Protein AF-A0AA37T4B4-F1 (afdb_monomer)

Structure (mmCIF, N/CA/C/O backbone):
data_AF-A0AA37T4B4-F1
#
_entry.id   AF-A0AA37T4B4-F1
#
loop_
_atom_site.group_PDB
_atom_site.id
_atom_site.type_symbol
_atom_site.label_atom_id
_atom_site.label_alt_id
_atom_site.label_comp_id
_atom_site.label_asym_id
_atom_site.label_entity_id
_atom_site.label_seq_id
_atom_site.pdbx_PDB_ins_code
_atom_site.Cartn_x
_atom_site.Cartn_y
_atom_site.Cartn_z
_atom_site.occupancy
_atom_site.B_iso_or_equiv
_atom_site.auth_seq_id
_atom_site.auth_comp_id
_atom_site.auth_asym_id
_atom_site.auth_atom_id
_atom_site.pdbx_PDB_model_num
ATOM 1 N N . MET A 1 1 ? -28.815 -10.057 -17.968 1.00 40.34 1 MET A N 1
ATOM 2 C CA . MET A 1 1 ? -27.868 -9.940 -16.840 1.00 40.34 1 MET A CA 1
ATOM 3 C C . MET A 1 1 ? -26.547 -10.523 -17.299 1.00 40.34 1 MET A C 1
ATOM 5 O O . MET A 1 1 ? -26.371 -11.728 -17.206 1.00 40.3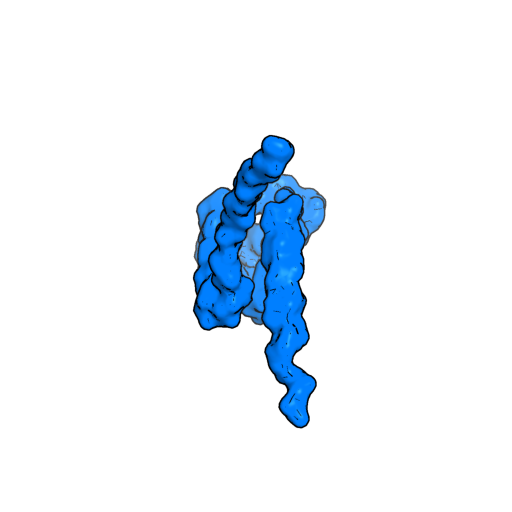4 1 MET A O 1
ATOM 9 N N . ILE A 1 2 ? -25.684 -9.701 -17.893 1.00 45.06 2 ILE A N 1
ATOM 10 C CA . ILE A 1 2 ? -24.324 -10.089 -18.288 1.00 45.06 2 ILE A CA 1
ATOM 11 C C . ILE A 1 2 ? -23.443 -8.906 -17.896 1.00 45.06 2 ILE A C 1
ATOM 13 O O . ILE A 1 2 ? -23.276 -7.979 -18.672 1.00 45.06 2 ILE A O 1
ATOM 17 N N . GLU A 1 3 ? -22.993 -8.897 -16.648 1.00 42.97 3 GLU A N 1
ATOM 18 C CA . GLU A 1 3 ? -22.034 -7.925 -16.109 1.00 42.97 3 GLU A CA 1
ATOM 19 C C . GLU A 1 3 ? -21.203 -8.677 -15.065 1.00 42.97 3 GLU A C 1
ATOM 21 O O . GLU A 1 3 ? -21.468 -8.584 -13.871 1.00 42.97 3 GLU A O 1
ATOM 26 N N . LYS A 1 4 ? -20.314 -9.571 -15.515 1.00 49.03 4 LYS A N 1
ATOM 27 C CA . LYS A 1 4 ? -19.333 -10.241 -14.637 1.00 49.03 4 LYS A CA 1
ATOM 28 C C . LYS A 1 4 ? -17.974 -10.511 -15.288 1.00 49.03 4 LYS A C 1
ATOM 30 O O . LYS A 1 4 ? -17.048 -10.836 -14.567 1.00 49.03 4 LYS A O 1
ATOM 35 N N . GLU A 1 5 ? -17.833 -10.368 -16.607 1.00 47.84 5 GLU A N 1
ATOM 36 C CA . GLU A 1 5 ? -16.558 -10.643 -17.293 1.00 47.84 5 GLU A CA 1
ATOM 37 C C . GLU A 1 5 ? -15.617 -9.426 -17.369 1.00 47.84 5 GLU A C 1
ATOM 39 O O . GLU A 1 5 ? -14.427 -9.611 -17.584 1.00 47.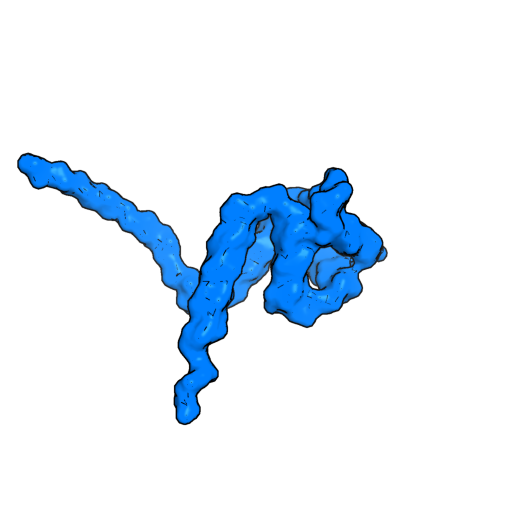84 5 GLU A O 1
ATOM 44 N N . ASN A 1 6 ? -16.102 -8.198 -17.139 1.00 52.25 6 ASN A N 1
ATOM 45 C CA . ASN A 1 6 ? -15.262 -6.993 -17.239 1.00 52.25 6 ASN A CA 1
ATOM 46 C C . ASN A 1 6 ? -14.314 -6.786 -16.046 1.00 52.25 6 ASN A C 1
ATOM 48 O O . ASN A 1 6 ? -13.245 -6.211 -16.227 1.00 52.25 6 ASN A O 1
ATOM 52 N N . ASP A 1 7 ? -14.680 -7.246 -14.849 1.00 54.38 7 ASP A N 1
ATOM 53 C CA . ASP A 1 7 ? -13.911 -6.941 -13.635 1.00 54.38 7 ASP A CA 1
ATOM 54 C C . ASP A 1 7 ? -12.591 -7.740 -13.574 1.00 54.38 7 ASP A C 1
ATOM 56 O O . ASP A 1 7 ? -11.570 -7.238 -13.116 1.00 54.38 7 ASP A O 1
ATOM 60 N N . GLU A 1 8 ? -12.571 -8.975 -14.089 1.00 52.66 8 GLU A N 1
ATOM 61 C CA . GLU A 1 8 ? -11.386 -9.849 -14.022 1.00 52.66 8 GLU A CA 1
ATOM 62 C C . GLU A 1 8 ? -10.277 -9.441 -15.012 1.00 52.66 8 GLU A C 1
ATOM 64 O O . GLU A 1 8 ? -9.087 -9.627 -14.736 1.00 52.66 8 GLU A O 1
ATOM 69 N N . GLU A 1 9 ? -10.645 -8.880 -16.168 1.00 54.84 9 GLU A N 1
ATOM 70 C CA . GLU A 1 9 ? -9.690 -8.460 -17.202 1.00 54.84 9 GLU A CA 1
ATOM 71 C C . GLU A 1 9 ? -9.041 -7.105 -16.861 1.00 54.84 9 GLU A C 1
ATOM 73 O O . GLU A 1 9 ? -7.842 -6.918 -17.096 1.00 54.84 9 GLU A O 1
ATOM 78 N N . GLU A 1 10 ? -9.785 -6.201 -16.208 1.00 59.41 10 GLU A N 1
ATOM 79 C CA . GLU A 1 10 ? -9.240 -4.965 -15.626 1.00 59.41 10 GLU A CA 1
ATOM 80 C C . GLU A 1 10 ? -8.255 -5.260 -14.487 1.00 59.41 10 GLU A C 1
ATOM 82 O O . GLU A 1 10 ? -7.168 -4.673 -14.438 1.00 59.41 10 GLU A O 1
ATOM 87 N N . ASP A 1 11 ? -8.589 -6.221 -13.622 1.00 62.59 11 ASP A N 1
ATOM 88 C CA . ASP A 1 11 ? -7.721 -6.666 -12.536 1.00 62.59 11 ASP A CA 1
ATOM 89 C C . ASP A 1 11 ? -6.395 -7.221 -13.079 1.00 62.59 11 ASP A C 1
ATOM 91 O O . ASP A 1 11 ? -5.323 -6.853 -12.599 1.00 62.59 11 ASP A O 1
ATOM 95 N N . PHE A 1 12 ? -6.421 -8.049 -14.128 1.00 60.53 12 PHE A N 1
ATOM 96 C CA . PHE A 1 12 ? -5.201 -8.635 -14.691 1.00 60.53 12 PHE A CA 1
ATOM 97 C C . PHE A 1 12 ? -4.254 -7.599 -15.325 1.00 60.53 12 PHE A C 1
ATOM 99 O O . PHE A 1 12 ? -3.048 -7.612 -15.045 1.00 60.53 12 PHE A O 1
ATOM 106 N N . GLU A 1 13 ? -4.762 -6.681 -16.156 1.00 65.94 13 GLU A N 1
ATOM 107 C CA . GLU A 1 13 ? -3.927 -5.630 -16.764 1.00 65.94 13 GLU A CA 1
ATOM 108 C C . GLU A 1 13 ? -3.405 -4.636 -15.713 1.00 65.94 13 GLU A C 1
ATOM 110 O O . GLU A 1 13 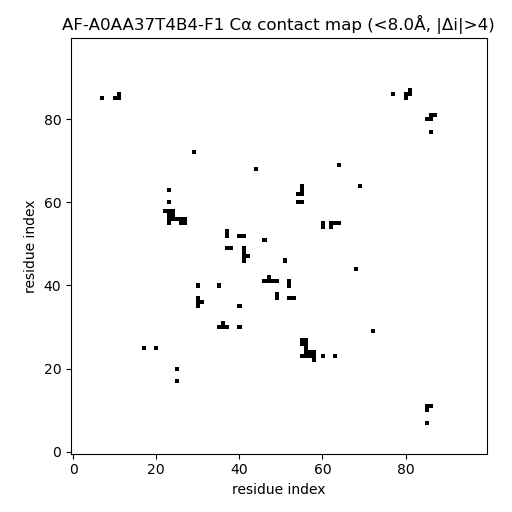? -2.267 -4.163 -15.810 1.00 65.94 13 GLU A O 1
ATOM 115 N N . PHE A 1 14 ? -4.167 -4.388 -14.645 1.00 66.00 14 PHE A N 1
ATOM 116 C CA . PHE A 1 14 ? -3.708 -3.604 -13.503 1.00 66.00 14 PHE A CA 1
ATOM 117 C C . PHE A 1 14 ? -2.518 -4.258 -12.778 1.00 66.00 14 PHE A C 1
ATOM 119 O O . PHE A 1 14 ? -1.515 -3.589 -12.501 1.00 66.00 14 PHE A O 1
ATOM 126 N N . LEU A 1 15 ? -2.582 -5.569 -12.515 1.00 63.44 15 LEU A N 1
ATOM 127 C CA . LEU A 1 15 ? -1.489 -6.317 -11.877 1.00 63.44 15 LEU A CA 1
ATOM 128 C C . LEU A 1 15 ? -0.220 -6.350 -12.725 1.00 63.44 15 LEU A C 1
ATOM 130 O O . LEU A 1 15 ? 0.889 -6.235 -12.199 1.00 63.44 15 LEU A O 1
ATOM 134 N N . LYS A 1 16 ? -0.380 -6.467 -14.041 1.00 63.28 16 LYS A N 1
ATOM 135 C CA . LYS A 1 16 ? 0.719 -6.421 -15.003 1.00 63.28 16 LYS A CA 1
ATOM 136 C C . LYS A 1 16 ? 1.400 -5.050 -15.020 1.00 63.28 16 LYS A C 1
ATOM 138 O O . LYS A 1 16 ? 2.621 -4.990 -14.913 1.00 63.28 16 LYS A O 1
ATOM 143 N N . HIS A 1 17 ? 0.633 -3.958 -15.033 1.00 63.44 17 HIS A N 1
ATOM 144 C CA . HIS A 1 17 ? 1.192 -2.605 -14.940 1.00 63.44 17 HIS A CA 1
ATOM 145 C C . HIS A 1 17 ? 1.917 -2.337 -13.616 1.00 63.44 17 HIS A C 1
ATOM 147 O O . HIS A 1 17 ? 2.941 -1.657 -13.598 1.00 63.44 17 HIS A O 1
ATOM 153 N N . ILE A 1 18 ? 1.423 -2.891 -12.507 1.00 62.34 18 ILE A N 1
ATOM 154 C CA . ILE A 1 18 ? 2.101 -2.833 -11.206 1.00 62.34 18 ILE A CA 1
ATOM 155 C C . ILE A 1 18 ? 3.443 -3.581 -11.224 1.00 62.34 18 ILE A C 1
ATOM 157 O O . ILE A 1 18 ? 4.399 -3.122 -10.605 1.00 62.34 18 ILE A O 1
ATOM 161 N N . ALA A 1 19 ? 3.525 -4.721 -11.914 1.00 57.59 19 ALA A N 1
ATOM 162 C CA . ALA A 1 19 ? 4.756 -5.502 -12.015 1.00 57.59 19 ALA A CA 1
ATOM 163 C C . ALA A 1 19 ? 5.827 -4.837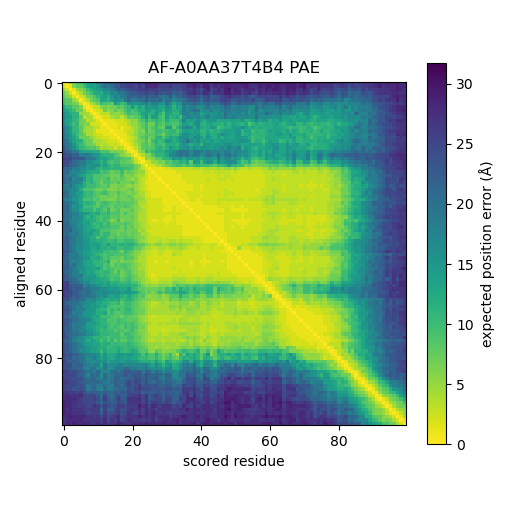 -12.905 1.00 57.59 19 ALA A C 1
ATOM 165 O O . ALA A 1 19 ? 7.009 -5.142 -12.759 1.00 57.59 19 ALA A O 1
ATOM 166 N N . GLU A 1 20 ? 5.424 -3.949 -13.819 1.00 59.12 20 GLU A N 1
ATOM 167 C CA . GLU A 1 20 ? 6.310 -3.273 -14.777 1.00 59.12 20 GLU A CA 1
ATOM 168 C C . GLU A 1 20 ? 6.821 -1.897 -14.293 1.00 59.12 20 GLU A C 1
ATOM 170 O O . GLU A 1 20 ? 7.837 -1.419 -14.798 1.00 59.12 20 GLU A O 1
ATOM 175 N N . GLU A 1 21 ? 6.180 -1.259 -13.303 1.00 56.75 21 GLU A N 1
ATOM 176 C CA . GLU A 1 21 ? 6.563 0.070 -12.795 1.00 56.75 21 GLU A CA 1
ATOM 177 C C . GLU A 1 21 ? 7.224 0.020 -11.397 1.00 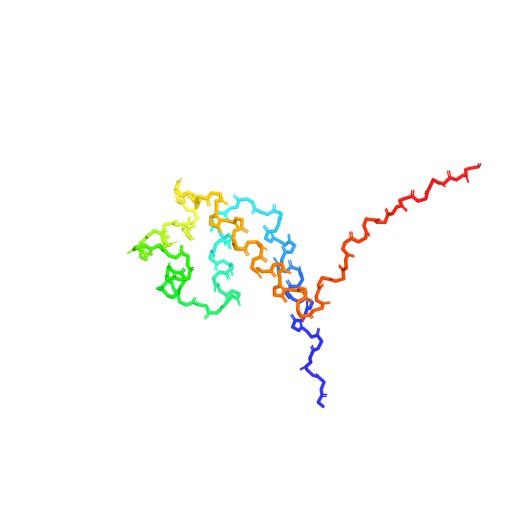56.75 21 GLU A C 1
ATOM 179 O O . GLU A 1 21 ? 6.600 -0.338 -10.406 1.00 56.75 21 GLU A O 1
ATOM 184 N N . GLU A 1 22 ? 8.469 0.496 -11.260 1.00 53.62 22 GLU A N 1
ATOM 185 C CA . GLU A 1 22 ? 9.174 0.637 -9.964 1.00 53.62 22 GLU A CA 1
ATOM 186 C C . GLU A 1 22 ? 8.872 1.971 -9.236 1.00 53.62 22 GLU A C 1
ATOM 188 O O . GLU A 1 22 ? 9.770 2.598 -8.672 1.00 53.62 22 GLU A O 1
ATOM 193 N N . THR A 1 23 ? 7.637 2.488 -9.266 1.00 55.69 23 THR A N 1
ATOM 194 C CA . THR A 1 23 ? 7.369 3.857 -8.762 1.00 55.69 23 THR A CA 1
ATOM 195 C C . THR A 1 23 ? 6.499 3.935 -7.499 1.00 55.69 23 THR A C 1
ATOM 197 O O . THR A 1 23 ? 5.613 3.105 -7.300 1.00 55.69 23 THR A O 1
ATOM 200 N N . PRO A 1 24 ? 6.667 4.988 -6.662 1.00 59.91 24 PRO A N 1
ATOM 201 C CA . PRO A 1 24 ? 5.771 5.343 -5.543 1.00 59.91 24 PRO A CA 1
ATOM 202 C C . PRO A 1 24 ? 4.268 5.326 -5.894 1.00 59.91 24 PRO A C 1
ATOM 204 O O . PRO A 1 24 ? 3.410 5.059 -5.050 1.00 59.91 24 PRO A O 1
ATOM 207 N N . ALA A 1 25 ? 3.939 5.542 -7.173 1.00 68.12 25 ALA A N 1
ATOM 208 C CA . ALA A 1 25 ? 2.586 5.445 -7.713 1.00 68.12 25 ALA A CA 1
ATOM 209 C C . ALA A 1 25 ? 1.943 4.054 -7.530 1.00 68.12 25 ALA A C 1
ATOM 211 O O . ALA A 1 25 ? 0.719 3.962 -7.403 1.00 68.12 25 ALA A O 1
ATOM 212 N N . VAL A 1 26 ? 2.744 2.986 -7.456 1.00 77.38 26 VAL A N 1
ATOM 213 C CA . VAL A 1 26 ? 2.271 1.606 -7.278 1.00 77.38 26 VAL A CA 1
ATOM 214 C C . VAL A 1 26 ? 1.596 1.409 -5.925 1.00 77.38 26 VAL A C 1
ATOM 216 O O . VAL A 1 26 ? 0.534 0.801 -5.862 1.00 77.38 26 VAL A O 1
ATOM 219 N N . ILE A 1 27 ? 2.130 1.985 -4.845 1.00 84.31 27 ILE A N 1
ATOM 220 C CA . ILE A 1 27 ? 1.545 1.831 -3.502 1.00 84.31 27 ILE A CA 1
ATOM 221 C C . ILE A 1 27 ? 0.149 2.436 -3.429 1.00 84.31 27 ILE A C 1
ATOM 223 O O . ILE A 1 27 ? -0.780 1.809 -2.918 1.00 84.31 27 ILE A O 1
ATOM 227 N N . LYS A 1 28 ? -0.017 3.629 -4.007 1.00 86.94 28 LYS A N 1
ATOM 228 C CA . LYS A 1 28 ? -1.318 4.294 -4.078 1.00 86.94 28 LYS A CA 1
ATOM 229 C C . LYS A 1 28 ? -2.318 3.459 -4.870 1.00 86.94 28 LYS A C 1
ATOM 231 O O . LYS A 1 28 ? -3.457 3.302 -4.442 1.00 86.94 28 LYS A O 1
ATOM 236 N N . ARG A 1 29 ? -1.892 2.928 -6.018 1.00 83.44 29 ARG A N 1
ATOM 237 C CA . ARG A 1 29 ? -2.715 2.056 -6.860 1.00 83.44 29 ARG A CA 1
ATOM 238 C C . ARG A 1 29 ? -3.141 0.804 -6.097 1.00 83.44 29 ARG A C 1
ATOM 240 O O . ARG A 1 29 ? -4.334 0.538 -6.029 1.00 83.44 29 ARG A O 1
ATOM 247 N N . ILE A 1 30 ? -2.205 0.103 -5.458 1.00 84.94 30 ILE A N 1
ATOM 248 C CA . ILE A 1 30 ? -2.487 -1.086 -4.642 1.00 84.94 30 ILE A CA 1
ATOM 249 C C . ILE A 1 30 ? -3.521 -0.778 -3.556 1.00 84.94 30 ILE A C 1
ATOM 251 O O . ILE A 1 30 ? -4.498 -1.507 -3.412 1.00 84.94 30 ILE A O 1
ATOM 255 N N . ARG A 1 31 ? -3.355 0.322 -2.813 1.00 90.06 31 ARG A N 1
ATOM 256 C CA . ARG A 1 31 ? -4.323 0.700 -1.778 1.00 90.06 31 ARG A CA 1
ATOM 257 C C . ARG A 1 31 ? -5.727 0.915 -2.350 1.00 90.06 31 ARG A C 1
ATOM 259 O O . ARG A 1 31 ? -6.709 0.492 -1.741 1.00 90.06 31 ARG A O 1
ATOM 266 N N . LEU A 1 32 ? -5.821 1.600 -3.491 1.00 87.56 32 LEU A N 1
ATOM 267 C CA . LEU A 1 32 ? -7.097 1.863 -4.157 1.00 87.56 32 LEU A CA 1
ATOM 268 C C . LEU A 1 32 ? -7.745 0.577 -4.682 1.00 87.56 32 LEU A C 1
ATOM 270 O O . LEU A 1 32 ? -8.953 0.426 -4.531 1.00 87.56 32 LEU A O 1
ATOM 274 N N . TYR A 1 33 ? -6.953 -0.353 -5.218 1.00 83.94 33 TYR A N 1
ATOM 275 C CA . TYR A 1 33 ? -7.413 -1.682 -5.631 1.00 83.94 33 TYR A CA 1
ATOM 276 C C . TYR A 1 33 ? -8.029 -2.458 -4.463 1.00 83.94 33 TYR A C 1
ATOM 278 O O . TYR A 1 33 ? -9.141 -2.967 -4.559 1.00 83.94 33 TYR A O 1
ATOM 286 N N . LEU A 1 34 ? -7.362 -2.429 -3.308 1.00 85.06 34 LEU A N 1
ATOM 287 C CA . LEU A 1 34 ? -7.868 -3.016 -2.065 1.00 85.06 34 LEU A CA 1
ATOM 288 C C . LEU A 1 34 ? -9.031 -2.225 -1.439 1.00 85.06 34 LEU A C 1
ATOM 290 O O . LEU A 1 34 ? -9.547 -2.621 -0.396 1.00 85.06 34 LEU A O 1
ATOM 294 N N . LYS A 1 35 ? -9.440 -1.100 -2.045 1.00 88.81 35 LYS A N 1
ATOM 295 C CA . LYS A 1 35 ? -10.516 -0.209 -1.578 1.00 88.81 35 LYS A CA 1
ATOM 296 C C . LYS A 1 35 ? -10.324 0.273 -0.133 1.00 88.81 35 LYS A C 1
ATOM 298 O O . LYS A 1 35 ? -11.296 0.520 0.574 1.00 88.81 35 LYS A O 1
ATOM 303 N N . MET A 1 36 ? -9.072 0.452 0.292 1.00 90.75 36 MET A N 1
ATOM 304 C CA . MET A 1 36 ? -8.723 0.894 1.646 1.00 90.75 36 MET A CA 1
ATOM 305 C C . MET A 1 36 ? -8.472 2.406 1.711 1.00 90.75 36 MET A C 1
ATOM 307 O O . MET A 1 36 ? -7.861 3.014 0.822 1.00 90.75 36 MET A O 1
ATOM 311 N N . SER A 1 37 ? -8.871 3.034 2.813 1.00 93.88 37 SER A N 1
ATOM 312 C CA . SER A 1 37 ? -8.406 4.375 3.174 1.00 93.88 37 SER A CA 1
ATOM 313 C C . SER A 1 37 ? -6.914 4.357 3.558 1.00 93.88 37 SER A C 1
ATOM 315 O O . SER A 1 37 ? -6.373 3.307 3.910 1.00 93.88 37 SER A O 1
ATOM 317 N N . PRO A 1 38 ? -6.204 5.502 3.527 1.00 92.62 38 PRO A N 1
ATOM 318 C CA . PRO A 1 38 ? -4.802 5.567 3.954 1.00 92.62 38 PRO A CA 1
ATOM 319 C C . PRO A 1 38 ? -4.571 5.077 5.390 1.00 92.62 38 PRO A C 1
ATOM 321 O O . PRO A 1 38 ? -3.516 4.521 5.683 1.00 92.62 38 PRO A O 1
ATOM 324 N N . THR A 1 39 ? -5.552 5.271 6.276 1.00 94.12 39 THR A N 1
ATOM 325 C CA . THR A 1 39 ? -5.495 4.804 7.667 1.00 94.12 39 THR A CA 1
ATOM 326 C C . THR A 1 39 ? -5.606 3.285 7.745 1.00 94.12 39 THR A C 1
ATOM 328 O O . THR A 1 39 ? -4.725 2.648 8.311 1.00 94.12 39 THR A O 1
ATOM 331 N N . GLU A 1 40 ? -6.619 2.698 7.103 1.00 93.06 40 GLU A N 1
ATOM 332 C CA . GLU A 1 40 ? -6.799 1.238 7.068 1.00 93.06 40 GLU A CA 1
ATOM 333 C C . GLU A 1 40 ? -5.605 0.542 6.414 1.00 93.06 40 GLU A C 1
ATOM 335 O O . GLU A 1 40 ? -5.157 -0.505 6.868 1.00 93.06 40 GLU A O 1
ATOM 340 N N . PHE A 1 41 ? -5.039 1.157 5.378 1.00 92.31 41 PHE A N 1
ATOM 341 C CA . PHE A 1 41 ? -3.857 0.640 4.705 1.00 92.31 41 PHE A CA 1
ATOM 342 C C . PHE A 1 41 ? -2.598 0.714 5.581 1.00 92.31 41 PHE A C 1
ATOM 344 O O . PHE A 1 41 ? -1.770 -0.199 5.558 1.00 92.31 41 PHE A O 1
ATOM 351 N N . ALA A 1 42 ? -2.454 1.768 6.393 1.00 91.44 42 ALA A N 1
ATOM 352 C CA . ALA A 1 42 ? -1.391 1.848 7.392 1.00 91.44 42 ALA A CA 1
ATOM 353 C C . ALA A 1 42 ? -1.527 0.725 8.428 1.00 91.44 42 ALA A C 1
ATOM 355 O O . ALA A 1 42 ? -0.538 0.050 8.716 1.00 91.44 42 ALA A O 1
ATOM 356 N N . ASP A 1 43 ? -2.739 0.481 8.928 1.00 91.19 43 ASP A N 1
ATOM 357 C CA . ASP A 1 43 ? -3.015 -0.589 9.890 1.00 91.19 43 ASP A CA 1
ATOM 358 C C . ASP A 1 43 ? -2.760 -1.976 9.285 1.00 91.19 43 ASP A C 1
ATOM 360 O O . ASP A 1 43 ? -2.091 -2.811 9.901 1.00 91.19 43 ASP A O 1
ATOM 364 N N . PHE A 1 44 ? -3.199 -2.194 8.043 1.00 89.56 44 PHE A N 1
ATOM 365 C CA . PHE A 1 44 ? -2.955 -3.413 7.272 1.00 89.56 44 PHE A CA 1
ATOM 366 C C . PHE A 1 44 ? -1.457 -3.722 7.138 1.00 89.56 44 PHE A C 1
ATOM 368 O O . PHE A 1 44 ? -1.021 -4.852 7.360 1.00 89.56 44 PHE A O 1
ATOM 375 N N . LEU A 1 45 ? -0.648 -2.696 6.865 1.00 89.00 45 LEU A N 1
ATOM 376 C CA . LEU A 1 45 ? 0.8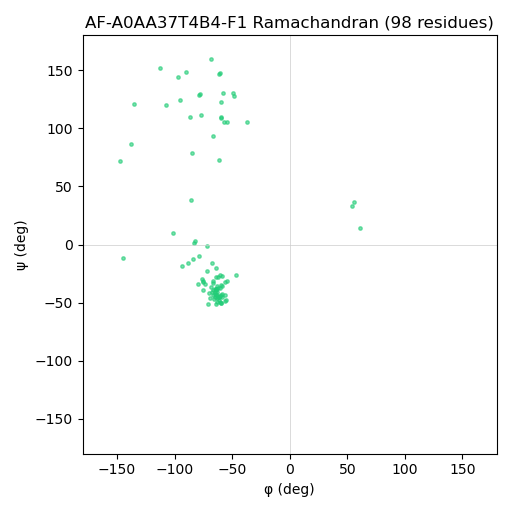11 -2.797 6.782 1.00 89.00 45 LEU A CA 1
ATOM 377 C C . LEU A 1 45 ? 1.524 -2.708 8.142 1.00 89.00 45 LEU A C 1
ATOM 379 O O . LEU A 1 45 ? 2.755 -2.763 8.192 1.00 89.00 45 LEU A O 1
ATOM 383 N N . LYS A 1 46 ? 0.783 -2.577 9.250 1.00 89.31 46 LYS A N 1
ATOM 384 C CA . LYS A 1 46 ? 1.305 -2.385 10.617 1.00 89.31 46 LYS A CA 1
ATOM 385 C C . LYS A 1 46 ? 2.238 -1.172 10.746 1.00 89.31 46 LYS A C 1
ATOM 387 O O . LYS A 1 46 ? 3.222 -1.188 11.492 1.00 89.31 46 LYS A O 1
ATOM 392 N N . ILE A 1 47 ? 1.927 -0.102 10.025 1.00 89.38 47 ILE A N 1
ATOM 393 C CA . ILE A 1 47 ? 2.670 1.156 10.012 1.00 89.38 47 ILE A CA 1
ATOM 394 C C . ILE A 1 47 ? 2.039 2.128 11.000 1.00 89.38 47 ILE A C 1
ATOM 396 O O . ILE A 1 47 ? 0.878 2.495 10.896 1.00 89.38 47 ILE A O 1
ATOM 400 N N . LYS A 1 48 ? 2.851 2.620 11.938 1.00 87.12 48 LYS A N 1
ATOM 401 C CA . LYS A 1 48 ? 2.386 3.481 13.039 1.00 87.12 48 LYS A CA 1
ATOM 402 C C . LYS A 1 48 ? 1.902 4.871 12.613 1.00 87.12 48 LYS A C 1
ATOM 404 O O . LYS A 1 48 ? 1.307 5.573 13.422 1.00 87.12 48 LYS A O 1
ATOM 409 N N . SER A 1 49 ? 2.228 5.324 11.401 1.00 91.94 49 SER A N 1
ATOM 410 C CA . SER A 1 49 ? 1.905 6.676 10.944 1.00 91.94 49 SER A CA 1
ATOM 411 C C . SER A 1 49 ? 1.343 6.677 9.532 1.00 91.94 49 SER A C 1
ATOM 413 O O . SER A 1 49 ? 2.036 6.338 8.575 1.00 91.94 49 SER A O 1
ATOM 415 N N . VAL A 1 50 ? 0.122 7.190 9.392 1.00 91.69 50 VAL A N 1
ATOM 416 C CA . VAL A 1 50 ? -0.524 7.421 8.091 1.00 91.69 50 VAL A CA 1
ATOM 417 C C . VAL A 1 50 ? 0.282 8.402 7.227 1.00 91.69 50 VAL A C 1
ATOM 419 O O . VAL A 1 50 ? 0.273 8.318 6.003 1.00 91.69 50 VAL A O 1
ATOM 422 N N . LYS A 1 51 ? 1.069 9.297 7.842 1.00 92.19 51 LYS A N 1
ATOM 423 C CA . LYS A 1 51 ? 1.975 10.199 7.112 1.00 92.19 51 LYS A CA 1
ATOM 424 C C . LYS A 1 51 ? 3.011 9.431 6.286 1.00 92.19 51 LYS A C 1
ATOM 426 O O . LYS A 1 51 ? 3.361 9.870 5.197 1.00 92.19 51 LYS A O 1
ATOM 431 N N . THR A 1 52 ? 3.470 8.281 6.777 1.00 90.00 52 THR A N 1
ATOM 432 C CA . THR A 1 52 ? 4.383 7.406 6.034 1.00 90.00 52 THR A CA 1
ATOM 433 C C . THR A 1 52 ? 3.724 6.869 4.767 1.00 90.00 52 THR A C 1
ATOM 435 O O . THR A 1 52 ? 4.368 6.861 3.724 1.00 90.00 52 THR A O 1
ATOM 438 N N . ILE A 1 53 ? 2.434 6.519 4.825 1.00 90.56 53 ILE A N 1
ATOM 439 C CA . ILE A 1 53 ? 1.665 6.105 3.643 1.00 90.56 53 ILE A CA 1
ATOM 440 C C . ILE A 1 53 ? 1.576 7.247 2.633 1.00 90.56 53 ILE A C 1
ATOM 442 O O . ILE A 1 53 ? 1.940 7.062 1.479 1.00 90.56 53 ILE A O 1
ATOM 446 N N . TYR A 1 54 ? 1.190 8.453 3.060 1.00 90.44 54 TYR A N 1
ATOM 447 C CA . TYR A 1 54 ? 1.137 9.608 2.154 1.00 90.44 54 TYR A CA 1
ATOM 448 C C . TYR A 1 54 ? 2.487 9.936 1.515 1.00 90.44 54 TYR A C 1
ATOM 450 O O . TYR A 1 54 ? 2.532 10.326 0.350 1.00 90.44 54 TYR A O 1
ATOM 458 N N . ASN A 1 55 ? 3.584 9.765 2.255 1.00 89.31 55 ASN A N 1
ATOM 459 C CA . ASN A 1 55 ? 4.918 9.899 1.688 1.00 89.31 55 ASN A CA 1
ATOM 460 C C . ASN A 1 55 ? 5.145 8.822 0.623 1.00 89.31 55 ASN A C 1
ATOM 462 O O . ASN A 1 55 ? 5.477 9.162 -0.500 1.00 89.31 55 ASN A O 1
ATOM 466 N N . TRP A 1 56 ? 4.901 7.547 0.915 1.00 87.44 56 TRP A N 1
ATOM 467 C CA . TRP A 1 56 ? 5.087 6.472 -0.068 1.00 87.44 56 TRP A CA 1
ATOM 468 C C . TRP A 1 56 ? 4.190 6.585 -1.300 1.00 87.44 56 TRP A C 1
ATOM 470 O O . TRP A 1 56 ? 4.573 6.117 -2.362 1.00 87.44 56 TRP A O 1
ATOM 480 N N . GLU A 1 57 ? 3.019 7.204 -1.176 1.00 88.12 57 GLU A N 1
ATOM 481 C CA . GLU A 1 57 ? 2.098 7.447 -2.291 1.00 88.12 57 GLU A CA 1
ATOM 482 C C . GLU A 1 57 ? 2.428 8.705 -3.100 1.00 88.12 57 GLU A C 1
ATOM 484 O O . GLU A 1 57 ? 1.853 8.926 -4.170 1.00 88.12 57 GLU A O 1
ATOM 489 N N . SER A 1 58 ? 3.309 9.566 -2.586 1.00 85.56 58 SER A N 1
ATOM 490 C CA . SER A 1 58 ? 3.661 10.814 -3.248 1.00 85.56 58 SER A CA 1
ATOM 491 C C . SER A 1 58 ? 4.657 10.552 -4.383 1.00 85.56 58 SER A C 1
ATOM 493 O O . SER A 1 58 ? 5.714 9.966 -4.145 1.00 85.56 58 SER A O 1
ATOM 495 N N . PRO A 1 59 ? 4.391 11.044 -5.607 1.00 74.56 59 PRO A N 1
ATOM 496 C CA . PRO A 1 59 ? 5.272 10.838 -6.760 1.00 74.56 59 PRO A CA 1
ATOM 497 C C . PRO A 1 59 ? 6.649 11.498 -6.593 1.00 74.56 59 PRO A C 1
ATOM 499 O O . PRO A 1 59 ? 7.601 11.099 -7.252 1.00 74.56 59 PRO A O 1
ATOM 502 N N . ASN A 1 60 ? 6.762 12.480 -5.692 1.00 76.25 60 ASN A N 1
ATOM 503 C CA . ASN A 1 60 ? 8.005 13.203 -5.404 1.00 76.25 60 ASN A CA 1
ATOM 504 C C . ASN A 1 60 ? 8.686 12.721 -4.115 1.00 76.25 60 ASN A C 1
ATOM 506 O O . ASN A 1 60 ? 9.591 13.382 -3.603 1.00 76.25 60 ASN A O 1
ATOM 510 N N . SER A 1 61 ? 8.217 11.621 -3.529 1.00 75.62 61 SER A N 1
ATOM 511 C CA . SER A 1 61 ? 8.809 11.094 -2.308 1.00 75.62 61 SER A CA 1
ATOM 512 C C . SER A 1 61 ? 10.101 10.350 -2.600 1.00 75.62 61 SER A C 1
ATOM 514 O O . SER A 1 61 ? 10.141 9.435 -3.416 1.00 75.62 61 SER A O 1
ATOM 516 N N . SER A 1 62 ? 11.146 10.699 -1.856 1.00 70.06 62 SER A N 1
ATOM 517 C CA . SER A 1 62 ? 12.371 9.904 -1.759 1.00 70.06 62 SER A CA 1
ATOM 518 C C . SER A 1 62 ? 12.227 8.707 -0.814 1.00 70.06 62 SER A C 1
ATOM 520 O O . SER A 1 62 ? 13.116 7.862 -0.745 1.00 70.06 62 SER A O 1
ATOM 522 N N . SER A 1 63 ? 11.128 8.634 -0.057 1.00 73.75 63 SER A N 1
ATOM 523 C CA . SER A 1 63 ? 10.843 7.522 0.838 1.00 73.75 63 SER A CA 1
ATOM 524 C C . SER A 1 63 ? 10.137 6.420 0.064 1.00 73.75 63 SER A C 1
ATOM 526 O O . SER A 1 63 ? 8.972 6.561 -0.311 1.00 73.75 63 SER A O 1
ATOM 528 N N . THR A 1 64 ? 10.856 5.323 -0.139 1.00 75.25 64 THR A N 1
ATOM 529 C CA . THR A 1 64 ? 10.308 4.069 -0.639 1.00 75.25 64 THR A CA 1
ATOM 530 C C . THR A 1 64 ? 9.845 3.189 0.526 1.00 75.25 64 THR A C 1
ATOM 532 O O . THR A 1 64 ? 10.417 3.244 1.624 1.00 75.25 64 THR A O 1
ATOM 535 N N . PRO A 1 65 ? 8.803 2.370 0.322 1.00 82.56 65 PRO A N 1
ATOM 536 C CA . PRO A 1 65 ? 8.446 1.334 1.275 1.00 82.56 65 PRO A CA 1
ATOM 537 C C . PRO A 1 65 ? 9.594 0.335 1.457 1.00 82.56 65 PRO A C 1
ATOM 539 O O . PRO A 1 65 ? 10.310 0.036 0.497 1.00 82.56 65 PRO A O 1
ATOM 542 N N . PRO A 1 66 ? 9.766 -0.241 2.658 1.00 83.31 66 PRO A N 1
ATOM 543 C CA . PRO A 1 66 ? 10.714 -1.322 2.855 1.00 83.31 66 PRO A CA 1
ATOM 544 C C . PRO A 1 66 ? 10.324 -2.528 1.991 1.00 83.31 66 PRO A C 1
ATOM 546 O O . PRO A 1 66 ? 9.140 -2.826 1.814 1.00 83.31 66 PRO A O 1
ATOM 549 N N . ALA A 1 67 ? 11.326 -3.266 1.508 1.00 76.62 67 ALA A N 1
ATOM 550 C CA . ALA A 1 67 ? 11.129 -4.424 0.632 1.00 76.62 67 ALA A CA 1
ATOM 551 C C . ALA A 1 67 ? 10.174 -5.480 1.218 1.00 76.62 67 ALA A C 1
ATOM 553 O O . ALA A 1 67 ? 9.441 -6.126 0.477 1.00 76.62 67 ALA A O 1
ATOM 554 N N . SER A 1 68 ? 10.130 -5.624 2.546 1.00 78.38 68 SER A N 1
ATOM 555 C CA . SER A 1 68 ? 9.193 -6.519 3.232 1.00 78.38 68 SER A CA 1
ATOM 556 C C . SER A 1 68 ? 7.727 -6.110 3.057 1.00 78.38 68 SER A C 1
ATOM 558 O O . SER A 1 68 ? 6.879 -6.981 2.882 1.00 78.38 68 SER A O 1
ATOM 560 N N . ALA A 1 69 ? 7.422 -4.809 3.068 1.00 81.38 69 ALA A N 1
ATOM 561 C CA . ALA A 1 69 ? 6.070 -4.308 2.833 1.00 81.38 69 ALA A CA 1
ATOM 562 C C . ALA A 1 69 ? 5.662 -4.509 1.369 1.00 81.38 69 ALA A C 1
ATOM 564 O O . ALA A 1 69 ? 4.557 -4.970 1.105 1.00 81.38 69 ALA A O 1
ATOM 565 N N . LEU A 1 70 ? 6.574 -4.242 0.428 1.00 79.88 70 LEU A N 1
ATOM 566 C CA . LEU A 1 70 ? 6.348 -4.512 -0.994 1.00 79.88 70 LEU A CA 1
ATOM 567 C C . LEU A 1 70 ? 6.079 -5.997 -1.241 1.00 79.88 70 LEU A C 1
ATOM 569 O O . LEU A 1 70 ? 5.065 -6.343 -1.837 1.00 79.88 70 LEU A O 1
ATOM 573 N N . LEU A 1 71 ? 6.938 -6.879 -0.725 1.00 77.06 71 LEU A N 1
ATOM 574 C CA . LEU A 1 71 ? 6.779 -8.323 -0.873 1.00 77.06 71 LEU A CA 1
ATOM 575 C C . LEU A 1 71 ? 5.447 -8.811 -0.291 1.00 77.06 71 LEU A C 1
ATOM 577 O O . LEU A 1 71 ? 4.773 -9.624 -0.916 1.00 77.06 71 LEU A O 1
ATOM 581 N N . PHE A 1 72 ? 5.051 -8.300 0.877 1.00 80.94 72 PHE A N 1
ATOM 582 C CA . PHE A 1 72 ? 3.760 -8.625 1.477 1.00 80.94 72 PHE A CA 1
ATOM 583 C C . PHE A 1 72 ? 2.589 -8.201 0.583 1.00 80.94 72 PHE A C 1
ATOM 585 O O . PHE A 1 72 ? 1.692 -9.006 0.358 1.00 80.94 72 PHE A O 1
ATOM 592 N N . LEU A 1 73 ? 2.620 -6.984 0.029 1.00 83.44 73 LEU A N 1
ATOM 593 C CA . LEU A 1 73 ? 1.590 -6.503 -0.894 1.00 83.44 73 LEU A CA 1
ATOM 594 C C . LEU A 1 73 ? 1.510 -7.366 -2.158 1.00 83.44 73 LEU A C 1
ATOM 596 O O . LEU A 1 73 ? 0.423 -7.802 -2.522 1.00 83.44 73 LEU A O 1
ATOM 600 N N . PHE A 1 74 ? 2.644 -7.676 -2.791 1.00 78.25 74 PHE A N 1
ATOM 601 C CA . PHE A 1 74 ? 2.667 -8.527 -3.985 1.00 78.25 74 PHE A CA 1
ATOM 602 C C . PHE A 1 74 ? 2.165 -9.945 -3.705 1.00 78.25 74 PHE A C 1
ATOM 604 O O . PHE A 1 74 ? 1.412 -10.495 -4.505 1.00 78.25 74 PHE A O 1
ATOM 611 N N . LEU A 1 75 ? 2.544 -10.536 -2.568 1.00 79.44 75 LEU A N 1
ATOM 612 C CA . LEU A 1 75 ? 2.054 -11.854 -2.164 1.00 79.44 75 LEU A CA 1
ATOM 613 C C . LEU A 1 75 ? 0.558 -11.832 -1.858 1.00 79.44 75 LEU A C 1
ATOM 615 O O . LEU A 1 75 ? -0.147 -12.741 -2.281 1.00 79.44 75 LEU A O 1
ATOM 619 N N . TYR A 1 76 ? 0.075 -10.807 -1.152 1.00 80.75 76 TYR A N 1
ATOM 620 C CA . TYR A 1 76 ? -1.340 -10.663 -0.818 1.00 80.75 76 TYR A CA 1
ATOM 621 C C . TYR A 1 76 ? -2.192 -10.572 -2.084 1.00 80.75 76 TYR A C 1
ATOM 623 O O . TYR A 1 76 ? -3.140 -11.332 -2.256 1.00 80.75 76 TYR A O 1
ATOM 631 N N . ILE A 1 77 ? -1.796 -9.699 -3.008 1.00 75.69 77 ILE A N 1
ATOM 632 C CA . ILE A 1 77 ? -2.503 -9.502 -4.270 1.00 75.69 77 ILE A CA 1
ATOM 633 C C . ILE A 1 77 ? -2.396 -10.741 -5.168 1.00 75.69 77 ILE A C 1
ATOM 635 O O . ILE A 1 77 ? -3.382 -11.149 -5.770 1.00 75.69 77 ILE A O 1
ATOM 639 N N . GLY A 1 78 ? -1.227 -11.386 -5.235 1.00 70.19 78 GLY A N 1
ATOM 640 C CA . GLY A 1 78 ? -1.062 -12.636 -5.978 1.00 70.19 78 GLY A CA 1
ATOM 641 C C . GLY A 1 78 ? -1.921 -13.774 -5.418 1.00 70.19 78 GLY A C 1
ATOM 642 O O . GLY A 1 78 ? -2.475 -14.562 -6.183 1.00 70.19 78 GLY A O 1
ATOM 643 N N . LEU A 1 79 ? -2.082 -13.854 -4.094 1.00 67.00 79 LEU A N 1
ATOM 644 C CA . LEU A 1 79 ? -2.941 -14.843 -3.443 1.00 67.00 79 LEU A CA 1
ATOM 645 C C . LEU A 1 79 ? -4.429 -14.565 -3.714 1.00 67.00 79 LEU A C 1
ATOM 647 O O . LEU A 1 79 ? -5.147 -15.488 -4.093 1.00 67.00 79 LEU A O 1
ATOM 651 N N . GLU A 1 80 ? -4.869 -13.309 -3.586 1.00 62.84 80 GLU A N 1
ATOM 652 C CA . GLU A 1 80 ? -6.221 -12.854 -3.960 1.00 62.84 80 GLU A CA 1
ATOM 653 C C . GLU A 1 80 ? -6.518 -13.178 -5.430 1.00 62.84 80 GLU A C 1
ATOM 655 O O . GLU A 1 80 ? -7.510 -13.838 -5.732 1.00 62.84 80 GLU A O 1
ATOM 660 N N . ALA A 1 81 ? -5.598 -12.853 -6.341 1.00 57.22 81 ALA A N 1
ATOM 661 C CA . ALA A 1 81 ? -5.731 -13.161 -7.763 1.00 57.22 81 ALA A CA 1
ATOM 662 C C . ALA A 1 81 ? -5.761 -14.676 -8.052 1.00 57.22 81 ALA A C 1
ATOM 664 O O . ALA A 1 81 ? -6.374 -15.115 -9.024 1.00 57.22 81 ALA A O 1
ATOM 665 N N . THR A 1 82 ? -5.128 -15.498 -7.208 1.00 55.00 82 THR A N 1
ATOM 666 C CA . THR A 1 82 ? -5.203 -16.967 -7.309 1.00 55.00 82 THR A CA 1
ATOM 667 C C . THR A 1 82 ? -6.555 -17.489 -6.813 1.00 55.00 82 THR A C 1
ATOM 669 O O . THR A 1 82 ? -7.127 -18.385 -7.430 1.00 55.00 82 THR A O 1
ATOM 672 N N . HIS A 1 83 ? -7.098 -16.916 -5.734 1.00 50.19 83 HIS A N 1
ATOM 673 C CA . HIS A 1 83 ? -8.436 -17.240 -5.222 1.00 50.19 83 HIS A CA 1
ATOM 674 C C . HIS A 1 83 ? -9.555 -16.805 -6.178 1.00 50.19 83 HIS A C 1
ATOM 676 O O 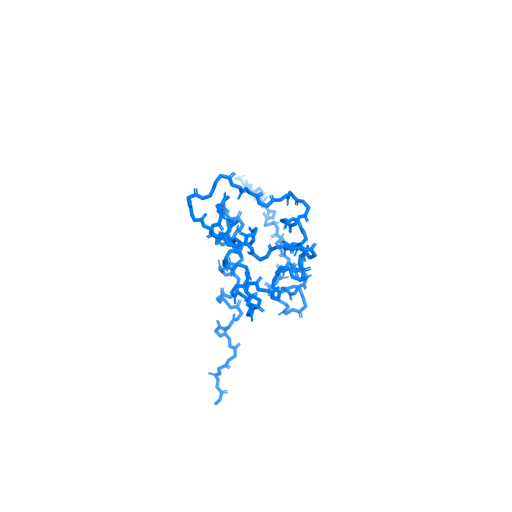. HIS A 1 83 ? -10.567 -17.497 -6.283 1.00 50.19 83 HIS A O 1
ATOM 682 N N . LEU A 1 84 ? -9.351 -15.705 -6.905 1.00 48.62 84 LEU A N 1
ATOM 683 C CA . LEU A 1 84 ? -10.245 -15.212 -7.953 1.00 48.62 84 LEU A CA 1
ATOM 684 C C . LEU A 1 84 ? -10.040 -15.914 -9.310 1.00 48.62 84 LEU A C 1
ATOM 686 O O . LEU A 1 84 ? -10.719 -15.580 -10.269 1.00 48.62 84 LEU A O 1
ATOM 690 N N . ASN A 1 85 ? -9.148 -16.912 -9.413 1.00 50.34 85 ASN A N 1
ATOM 691 C CA . ASN A 1 85 ? -8.849 -17.634 -10.664 1.00 50.34 85 ASN A CA 1
ATOM 692 C C . ASN A 1 85 ? -8.278 -16.740 -11.798 1.00 50.34 85 ASN A C 1
ATOM 694 O O . ASN A 1 85 ? -8.196 -17.171 -12.950 1.00 50.34 85 ASN A O 1
ATOM 698 N N . ILE A 1 86 ? -7.842 -15.517 -11.468 1.00 48.38 86 ILE A N 1
ATOM 699 C CA . ILE A 1 86 ? -7.310 -14.495 -12.390 1.00 48.38 86 ILE A CA 1
ATOM 700 C C . ILE A 1 86 ? -5.884 -14.859 -12.826 1.00 48.38 86 ILE A C 1
ATOM 702 O O . ILE A 1 86 ? -5.480 -14.641 -13.969 1.00 48.38 86 ILE A O 1
ATOM 706 N N . LEU A 1 87 ? -5.119 -15.512 -11.949 1.00 41.25 87 LEU A N 1
ATOM 707 C CA . LEU A 1 87 ? -3.851 -16.124 -12.326 1.00 41.25 87 LEU A CA 1
ATOM 708 C C . LEU A 1 87 ? -4.099 -17.520 -12.900 1.00 41.25 87 LEU A C 1
ATOM 710 O O . LEU A 1 87 ? -3.808 -18.536 -12.264 1.00 41.25 87 LEU A O 1
ATOM 714 N N . LYS A 1 88 ? -4.523 -17.589 -14.172 1.00 47.00 88 LYS A N 1
ATOM 715 C CA . LYS A 1 88 ? -4.053 -18.711 -14.999 1.00 47.00 88 LYS A CA 1
ATOM 716 C C . LYS A 1 88 ? -2.540 -18.768 -14.793 1.00 47.00 88 LYS A C 1
ATOM 718 O O . LYS A 1 88 ? -1.895 -17.721 -14.911 1.00 47.00 88 LYS A O 1
ATOM 723 N N . PRO A 1 89 ? -1.966 -19.933 -14.442 1.00 40.41 89 PRO A N 1
ATOM 724 C CA . PRO A 1 89 ? -0.538 -20.023 -14.200 1.00 40.41 89 PRO A CA 1
ATOM 725 C C . PRO A 1 89 ? 0.160 -19.368 -15.386 1.00 40.41 89 PRO A C 1
ATOM 727 O O . PRO A 1 89 ? -0.183 -19.676 -16.531 1.00 40.41 89 PRO A O 1
ATOM 730 N N . LEU A 1 90 ? 1.102 -18.453 -15.125 1.00 45.56 90 LEU A N 1
ATOM 731 C CA . LEU A 1 90 ? 2.082 -18.029 -16.120 1.00 45.56 90 LEU A CA 1
ATOM 732 C C . LEU A 1 90 ? 2.893 -19.276 -16.497 1.00 45.56 90 LEU A C 1
ATOM 734 O O . LEU A 1 90 ? 4.048 -19.458 -16.115 1.00 45.56 90 LEU A O 1
ATOM 738 N N . THR A 1 91 ? 2.280 -20.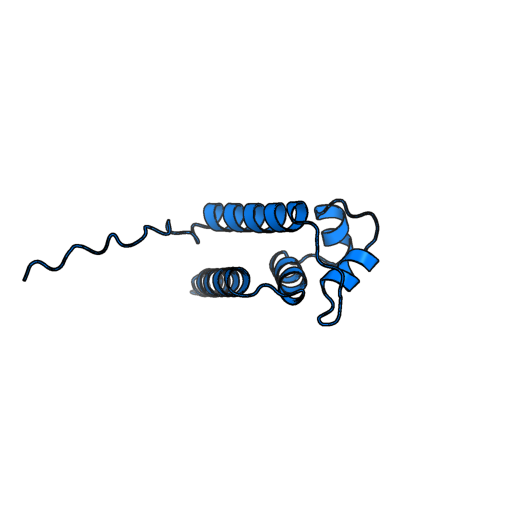189 -17.243 1.00 40.88 91 THR A N 1
ATOM 739 C CA . THR A 1 91 ? 2.969 -21.229 -17.965 1.00 40.88 91 THR A CA 1
ATOM 740 C C . THR A 1 91 ? 3.731 -20.464 -19.016 1.00 40.88 91 THR A C 1
ATOM 742 O O . THR A 1 91 ? 3.198 -20.105 -20.067 1.00 40.88 91 THR A O 1
ATOM 745 N N . ARG A 1 92 ? 4.983 -20.148 -18.683 1.00 39.94 92 ARG A N 1
ATOM 746 C CA . ARG A 1 92 ? 6.034 -19.828 -19.634 1.00 39.94 92 ARG A CA 1
ATOM 747 C C . ARG A 1 92 ? 5.808 -20.751 -20.825 1.00 39.94 92 ARG A C 1
ATOM 749 O O . ARG A 1 92 ? 6.038 -21.954 -20.700 1.00 39.94 92 ARG A O 1
ATOM 756 N N . LYS A 1 93 ? 5.287 -20.217 -21.939 1.00 43.34 93 LYS A N 1
ATOM 757 C CA . LYS A 1 93 ? 5.193 -20.964 -23.194 1.00 43.34 93 LYS A CA 1
ATOM 758 C C . LYS A 1 93 ? 6.611 -21.439 -23.459 1.00 43.34 93 LYS A C 1
ATOM 760 O O . LYS A 1 93 ? 7.493 -20.637 -23.772 1.00 43.34 93 LYS A O 1
ATOM 765 N N . LYS A 1 94 ? 6.847 -22.729 -23.230 1.00 44.09 94 LYS A N 1
ATOM 766 C CA . LYS A 1 94 ? 8.065 -23.409 -23.638 1.00 44.09 94 LYS A CA 1
ATOM 767 C C . LYS A 1 94 ? 8.090 -23.178 -25.145 1.00 44.09 94 LYS A C 1
ATOM 769 O O . LYS A 1 94 ? 7.214 -23.679 -25.841 1.00 44.09 94 LYS A O 1
ATOM 774 N N . ARG A 1 95 ? 8.965 -22.287 -25.623 1.00 50.16 95 ARG A N 1
ATOM 775 C CA . ARG A 1 95 ? 9.159 -22.112 -27.062 1.00 50.16 95 ARG A CA 1
ATOM 776 C C . ARG A 1 95 ? 9.604 -23.480 -27.552 1.00 50.16 95 ARG A C 1
ATOM 778 O O . ARG A 1 95 ? 10.687 -23.928 -27.180 1.00 50.16 95 ARG A O 1
ATOM 785 N N . GLU A 1 96 ? 8.732 -24.168 -28.274 1.00 51.19 96 GLU A N 1
ATOM 786 C CA . GLU A 1 96 ? 9.150 -25.334 -29.031 1.00 51.19 96 GLU A CA 1
ATOM 787 C C . GLU A 1 96 ? 10.247 -24.859 -29.987 1.00 51.19 96 GLU A C 1
ATOM 789 O O . GLU A 1 96 ? 10.090 -23.802 -30.616 1.00 51.19 96 GLU A O 1
ATOM 794 N N . PRO A 1 97 ? 11.396 -25.549 -30.045 1.00 53.97 97 PRO A N 1
ATOM 795 C CA . PRO A 1 97 ? 12.366 -25.260 -31.079 1.00 53.97 97 PRO A CA 1
ATOM 796 C C . PRO A 1 97 ? 11.670 -25.503 -32.419 1.00 53.97 97 PRO A C 1
ATOM 798 O O . PRO A 1 97 ? 11.132 -26.583 -32.662 1.00 53.97 97 PRO A O 1
ATOM 801 N N . LYS A 1 98 ? 11.643 -24.473 -33.271 1.00 46.66 98 LYS A N 1
ATOM 802 C CA . LYS A 1 98 ? 11.364 -24.668 -34.690 1.00 46.66 98 LYS A CA 1
ATOM 803 C C . LYS A 1 98 ? 12.458 -25.595 -35.212 1.00 46.66 98 LYS A C 1
ATOM 805 O O . LYS A 1 98 ? 13.617 -25.194 -35.241 1.00 46.66 98 LYS A O 1
ATOM 810 N N . ASN A 1 99 ? 12.088 -26.825 -35.540 1.00 54.38 99 ASN A N 1
ATOM 811 C CA . ASN A 1 99 ? 12.905 -27.650 -36.411 1.00 54.38 99 ASN A CA 1
ATOM 812 C C . ASN A 1 99 ? 12.664 -27.131 -37.830 1.00 54.38 99 ASN A C 1
ATOM 814 O O . ASN A 1 99 ? 11.535 -27.219 -38.321 1.00 54.38 99 ASN A O 1
ATOM 8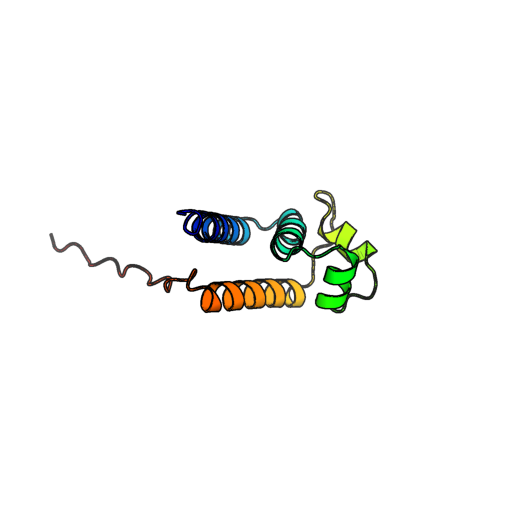18 N N . ASP A 1 100 ? 13.700 -26.521 -38.401 1.00 60.03 100 ASP A N 1
ATOM 819 C CA . ASP A 1 100 ? 13.848 -26.347 -39.848 1.00 60.03 100 ASP A CA 1
ATOM 820 C C . ASP A 1 100 ? 14.117 -27.706 -40.518 1.00 60.03 100 ASP A C 1
ATOM 822 O O . ASP A 1 100 ? 14.768 -28.568 -39.874 1.00 60.03 100 ASP A O 1
#

Solvent-accessible surface area (backbone atoms only — not comparable to full-atom values): 6125 Å² total; per-residue (Å²): 143,88,88,72,72,65,63,58,58,54,51,51,56,51,52,52,53,49,74,73,48,97,48,40,56,42,56,46,50,53,37,55,74,71,70,44,53,64,59,56,45,19,57,74,70,70,45,96,44,49,67,58,47,56,37,26,38,31,84,85,44,89,52,73,74,56,70,68,59,53,52,50,52,54,50,50,52,52,48,51,32,48,75,69,60,64,54,63,76,85,68,72,75,74,77,73,80,82,80,127

Radius of gyration: 16.86 Å; Cα contacts (8 Å, |Δi|>4): 53; chains: 1; bounding box: 42×41×53 Å

pLDDT: mean 70.02, std 17.15, range [39.94, 94.12]

Mean predicted aligned error: 12.75 Å

InterPro domains:
  IPR001387 Cro/C1-type, helix-turn-helix domain [cd00093] (27-84)
  IPR010982 Lambda repressor-like, DNA-binding domain superfamily [G3DSA:1.10.260.40] (26-81)
  IPR010982 Lambda repressor-like, DNA-binding domain superfamily [SSF47413] (26-80)

Secondary structure (DSSP, 8-state):
---SSHHHHHHHHHHHHHHH--STHHHHHHHHHTT--HHHHHHHTT-S-HHHHHHHH-TT---PPPHHHHHHHHHHHHHHHHHTT---------------

Sequence (100 aa):
MIEKENDEEEDFEFLKHIAEEETPAVIKRIRLYLKMSPTEFADFLKIKSVKTIYNWESPNSSSTPPASALLFLFLYIGLEATHLNILKPLTRKKREPKND

Nearest PDB structures (foldseek):
  6vmh-assembly1_B  TM=5.508E-01  e=6.070E-01  Eganvirus ev186
  6vli-assembly1_D  TM=5.568E-01  e=1.079E+00  Eganvirus ev186

Foldseek 3Di:
DDDDPVPLVVLLVLLVVLVVDPFLCSLVSLCVVVVHDLVVVCVVLVHPDSVLNVLSNDRPHPDHDDPVSVVVSNVVSVVVCVVVVSCPDPPVPPPDPPDD

Organism: NCBI:txid1444977